Protein AF-A0A841L7K3-F1 (afdb_monomer_lite)

Secondary structure (DSSP, 8-state):
-----HHHHHHHHHHHHHHHHHHHHHHHHHHHHHHHHHHHHHHHHHHHHHHHHHHHTTT-HHHHHHHHHHHHHHHHHHHHH-HHHHHT---PPP----

Organism: NCBI:txid1070431

Foldseek 3Di:
DDDDPPPPVVVVVVVVVVVVVVVCVVVVVVVVVVVLVVLLVVLQVLLVVLQVVLVVVPPPVVVNVVSLVVNVVSLVVNCVSPVPSSVPDDHRDRDPDD

Structure (mmCIF, N/CA/C/O backbone):
data_AF-A0A841L7K3-F1
#
_entry.id   AF-A0A841L7K3-F1
#
loop_
_atom_site.group_PDB
_atom_site.id
_atom_site.type_symbol
_atom_site.label_atom_id
_atom_site.label_alt_id
_atom_site.label_comp_id
_atom_site.label_asym_id
_atom_site.label_entity_id
_atom_site.label_seq_id
_atom_site.pdbx_PDB_ins_code
_atom_site.Cartn_x
_atom_site.Cartn_y
_atom_site.Cartn_z
_atom_site.occupancy
_atom_site.B_iso_or_equiv
_atom_site.auth_seq_id
_atom_site.auth_comp_id
_atom_site.auth_asym_id
_atom_site.auth_atom_id
_atom_site.pdbx_PDB_model_num
ATOM 1 N N . MET A 1 1 ? 62.920 -13.701 -27.866 1.00 42.59 1 MET A N 1
ATOM 2 C CA . MET A 1 1 ? 61.965 -12.577 -27.986 1.00 42.59 1 MET A CA 1
ATOM 3 C C . MET A 1 1 ? 60.582 -13.133 -27.679 1.00 42.59 1 MET A C 1
ATOM 5 O O . MET A 1 1 ? 60.045 -13.864 -28.498 1.00 42.59 1 MET A O 1
ATOM 9 N N . ALA A 1 2 ? 60.100 -12.952 -26.447 1.00 43.09 2 ALA A N 1
ATOM 10 C CA . ALA A 1 2 ? 58.856 -13.564 -25.973 1.00 43.09 2 ALA A CA 1
ATOM 11 C C . ALA A 1 2 ? 57.634 -12.801 -26.521 1.00 43.09 2 ALA A C 1
ATOM 13 O O . ALA A 1 2 ? 57.646 -11.568 -26.482 1.00 43.09 2 ALA A O 1
ATOM 14 N N . PRO A 1 3 ? 56.609 -13.494 -27.049 1.00 48.56 3 PRO A N 1
ATOM 15 C CA . PRO A 1 3 ? 55.457 -12.846 -27.651 1.00 48.56 3 PRO A CA 1
ATOM 16 C C . PRO A 1 3 ? 54.525 -12.249 -26.593 1.00 48.56 3 PRO A C 1
ATOM 18 O O . PRO A 1 3 ? 54.270 -12.818 -25.533 1.00 48.56 3 PRO A O 1
ATOM 21 N N . SER A 1 4 ? 54.008 -11.080 -26.946 1.00 52.94 4 SER A N 1
ATOM 22 C CA . SER A 1 4 ? 52.960 -10.283 -26.322 1.00 52.94 4 SER A CA 1
ATOM 23 C C . SER A 1 4 ? 51.729 -11.092 -25.873 1.00 52.94 4 SER A C 1
ATOM 25 O O . SER A 1 4 ? 50.754 -11.206 -26.608 1.00 52.94 4 SER A O 1
ATOM 27 N N . ILE A 1 5 ? 51.724 -11.603 -24.639 1.00 50.50 5 ILE A N 1
ATOM 28 C CA . ILE A 1 5 ? 50.528 -12.199 -23.999 1.00 50.50 5 ILE A CA 1
ATOM 29 C C . ILE A 1 5 ? 49.655 -11.122 -23.311 1.00 50.50 5 ILE A C 1
ATOM 31 O O . ILE A 1 5 ? 48.477 -11.336 -23.038 1.00 50.50 5 ILE A O 1
ATOM 35 N N . ALA A 1 6 ? 50.185 -9.915 -23.090 1.00 47.69 6 ALA A N 1
ATOM 36 C CA . ALA A 1 6 ? 49.532 -8.892 -22.265 1.00 47.69 6 ALA A CA 1
ATOM 37 C C . ALA A 1 6 ? 48.357 -8.136 -22.928 1.00 47.69 6 ALA A C 1
ATOM 39 O O . ALA A 1 6 ? 47.580 -7.496 -22.226 1.00 47.69 6 ALA A O 1
ATOM 40 N N . VAL A 1 7 ? 48.180 -8.201 -24.253 1.00 47.47 7 VAL A N 1
ATOM 41 C CA . VAL A 1 7 ? 47.182 -7.360 -24.957 1.00 47.47 7 VAL A CA 1
ATOM 42 C C . VAL A 1 7 ? 45.783 -7.998 -25.003 1.00 47.47 7 VAL A C 1
ATOM 44 O O . VAL A 1 7 ? 44.782 -7.289 -25.059 1.00 47.47 7 VAL A O 1
ATOM 47 N N . ILE A 1 8 ? 45.674 -9.325 -24.889 1.00 48.28 8 ILE A N 1
ATOM 48 C CA . ILE A 1 8 ? 44.383 -10.030 -25.022 1.00 48.28 8 ILE A CA 1
ATOM 49 C C . ILE A 1 8 ? 43.540 -9.935 -23.733 1.00 48.28 8 ILE A C 1
ATOM 51 O O . ILE A 1 8 ? 42.313 -9.879 -23.798 1.00 48.28 8 ILE A O 1
ATOM 55 N N . MET A 1 9 ? 44.172 -9.822 -22.558 1.00 45.28 9 MET A N 1
ATOM 56 C CA . MET A 1 9 ? 43.455 -9.749 -21.273 1.00 45.28 9 MET A CA 1
ATOM 57 C C . MET A 1 9 ? 42.747 -8.401 -21.029 1.00 45.28 9 MET A C 1
ATOM 59 O O . MET A 1 9 ? 41.678 -8.366 -20.418 1.00 45.28 9 MET A O 1
ATOM 63 N N . VAL A 1 10 ? 43.290 -7.291 -21.540 1.00 49.59 10 VAL A N 1
ATOM 64 C CA . VAL A 1 10 ? 42.723 -5.946 -21.315 1.00 49.59 10 VAL A CA 1
ATOM 65 C C . VAL A 1 10 ? 41.508 -5.685 -22.216 1.00 49.59 10 VAL A C 1
ATOM 67 O O . VAL A 1 10 ? 40.504 -5.144 -21.753 1.00 49.59 10 VAL A O 1
ATOM 70 N N . VAL A 1 11 ? 41.540 -6.147 -23.472 1.00 51.94 11 VAL A N 1
ATOM 71 C CA . VAL A 1 11 ? 40.417 -5.997 -24.419 1.00 51.94 11 VAL A CA 1
ATOM 72 C C . VAL A 1 11 ? 39.230 -6.890 -24.033 1.00 51.94 11 VAL A C 1
ATOM 74 O O . VAL A 1 11 ? 38.083 -6.445 -24.094 1.00 51.94 11 VAL A O 1
ATOM 77 N N . GLY A 1 12 ? 39.490 -8.112 -23.550 1.00 55.88 12 GLY A N 1
ATOM 78 C CA . GLY A 1 12 ? 38.444 -8.997 -23.025 1.00 55.88 12 GLY A CA 1
ATOM 79 C C . GLY A 1 12 ? 37.721 -8.403 -21.812 1.00 55.88 12 GLY A C 1
ATOM 80 O O . GLY A 1 12 ? 36.501 -8.488 -21.717 1.00 55.88 12 GLY A O 1
ATOM 81 N N . SER A 1 13 ? 38.453 -7.718 -20.930 1.00 61.84 13 SER A N 1
ATOM 82 C CA . SER A 1 13 ? 37.887 -7.089 -19.729 1.00 61.84 13 SER A CA 1
ATOM 83 C C . SER A 1 13 ? 36.970 -5.907 -20.063 1.00 61.84 13 SER A C 1
ATOM 85 O O . SER A 1 13 ? 35.892 -5.789 -19.487 1.00 61.84 13 SER A O 1
ATOM 87 N N . GLY A 1 14 ? 37.341 -5.065 -21.035 1.00 71.62 14 GLY A N 1
ATOM 88 C CA . GLY A 1 14 ? 36.501 -3.947 -21.482 1.00 71.62 14 GLY A CA 1
ATOM 89 C C . GLY A 1 14 ? 35.194 -4.399 -22.141 1.00 71.62 14 GLY A C 1
ATOM 90 O O . GLY A 1 14 ? 34.130 -3.866 -21.831 1.00 71.62 14 GLY A O 1
ATOM 91 N N . ALA A 1 15 ? 35.253 -5.428 -22.993 1.00 77.81 15 ALA A N 1
ATOM 92 C CA . ALA A 1 15 ? 34.066 -5.993 -23.637 1.00 77.81 15 ALA A CA 1
ATOM 93 C C . ALA A 1 15 ? 33.129 -6.685 -22.632 1.00 77.81 15 ALA A C 1
ATOM 95 O O . ALA A 1 15 ? 31.911 -6.537 -22.727 1.00 77.81 15 ALA A O 1
ATOM 96 N N . LEU A 1 16 ? 33.682 -7.391 -21.640 1.00 78.75 16 LEU A N 1
ATOM 97 C CA . LEU A 1 16 ? 32.901 -8.011 -20.567 1.00 78.75 16 LEU A CA 1
ATOM 98 C C . LEU A 1 16 ? 32.245 -6.969 -19.656 1.00 78.75 16 LEU A C 1
ATOM 100 O O . LEU A 1 16 ? 31.080 -7.129 -19.302 1.00 78.75 16 LEU A O 1
ATOM 104 N N . LEU A 1 17 ? 32.950 -5.886 -19.315 1.00 81.25 17 LEU A N 1
ATOM 105 C CA . LEU A 1 17 ? 32.381 -4.785 -18.533 1.00 81.25 17 LEU A CA 1
ATOM 106 C C . LEU A 1 17 ? 31.278 -4.050 -19.303 1.00 81.25 17 LEU A C 1
ATOM 108 O O . LEU A 1 17 ? 30.233 -3.765 -18.726 1.00 81.25 17 LEU A O 1
ATOM 112 N N . ALA A 1 18 ? 31.463 -3.802 -20.602 1.00 81.25 18 ALA A N 1
ATOM 113 C CA . ALA A 1 18 ? 30.435 -3.196 -21.447 1.00 81.25 18 ALA A CA 1
ATOM 114 C C . ALA A 1 18 ? 29.200 -4.103 -21.594 1.00 81.25 18 ALA A C 1
ATOM 116 O O . ALA A 1 18 ? 28.070 -3.631 -21.476 1.00 81.25 18 ALA A O 1
ATOM 117 N N . ALA A 1 19 ? 29.399 -5.412 -21.783 1.00 82.69 19 ALA A N 1
ATOM 118 C CA . ALA A 1 19 ? 28.309 -6.384 -21.831 1.00 82.69 19 ALA A CA 1
ATOM 119 C C . ALA A 1 19 ? 27.569 -6.493 -20.485 1.00 82.69 19 ALA A C 1
ATOM 121 O O . ALA A 1 19 ? 26.340 -6.557 -20.460 1.00 82.69 19 ALA A O 1
ATOM 122 N N . ALA A 1 20 ? 28.297 -6.467 -19.364 1.00 84.12 20 ALA A N 1
ATOM 123 C CA . ALA A 1 20 ? 27.708 -6.465 -18.028 1.00 84.12 20 ALA A CA 1
ATOM 124 C C . ALA A 1 20 ? 26.917 -5.176 -17.760 1.00 84.12 20 ALA A C 1
ATOM 126 O O . ALA A 1 20 ? 25.810 -5.240 -17.230 1.00 84.12 20 ALA A O 1
ATOM 127 N N . TRP A 1 21 ? 27.446 -4.020 -18.168 1.00 86.38 21 TRP A N 1
ATOM 128 C CA . TRP A 1 21 ? 26.758 -2.735 -18.062 1.00 86.38 21 TRP A CA 1
ATOM 129 C C . TRP A 1 21 ? 25.459 -2.721 -18.870 1.00 86.38 21 TRP A C 1
ATOM 131 O O . TRP A 1 21 ? 24.402 -2.395 -18.334 1.00 86.38 21 TRP A O 1
ATOM 141 N N . TRP A 1 22 ? 25.511 -3.180 -20.123 1.00 88.50 22 TRP A N 1
ATOM 142 C CA . TRP A 1 22 ? 24.326 -3.299 -20.971 1.00 88.50 22 TRP A CA 1
ATOM 143 C C . TRP A 1 22 ? 23.279 -4.245 -20.369 1.00 88.50 22 TRP A C 1
ATOM 145 O O . TRP A 1 22 ? 22.081 -3.962 -20.397 1.00 88.50 22 TRP A O 1
ATOM 155 N N . LEU A 1 23 ? 23.717 -5.352 -19.760 1.00 86.50 23 LEU A N 1
ATOM 156 C CA . LEU A 1 23 ? 22.820 -6.266 -19.056 1.00 86.50 23 LEU A CA 1
ATOM 157 C C . LEU A 1 23 ? 22.151 -5.585 -17.855 1.00 86.50 23 LEU A C 1
ATOM 159 O O . LEU A 1 23 ? 20.952 -5.767 -17.647 1.00 86.50 23 LEU A O 1
ATOM 163 N N . VAL A 1 24 ? 22.888 -4.781 -17.084 1.00 87.50 24 VAL A N 1
ATOM 164 C CA . VAL A 1 24 ? 22.318 -3.990 -15.985 1.00 87.50 24 VAL A CA 1
ATOM 165 C C . VAL A 1 24 ? 21.293 -2.994 -16.523 1.00 87.50 24 VAL A C 1
ATOM 167 O O . VAL A 1 24 ? 20.179 -2.968 -16.011 1.00 87.50 24 VAL A O 1
ATOM 170 N N . GLU A 1 25 ? 21.596 -2.244 -17.582 1.00 86.06 25 GLU A N 1
ATOM 171 C CA . GLU A 1 25 ? 20.642 -1.308 -18.196 1.00 86.06 25 GLU A CA 1
ATOM 172 C C . GLU A 1 25 ? 19.381 -2.007 -18.728 1.00 86.06 25 GLU A C 1
ATOM 174 O O . GLU A 1 25 ? 18.278 -1.479 -18.597 1.00 86.06 25 GLU A O 1
ATOM 179 N N . ALA A 1 26 ? 19.510 -3.216 -19.279 1.00 85.00 26 ALA A N 1
ATOM 180 C CA . ALA A 1 26 ? 18.379 -3.972 -19.812 1.00 85.00 26 ALA A CA 1
ATOM 181 C C . ALA A 1 26 ? 17.532 -4.655 -18.719 1.00 85.00 26 ALA A C 1
ATOM 183 O O . ALA A 1 26 ? 16.312 -4.806 -18.865 1.00 85.00 26 ALA A O 1
ATOM 184 N N . VAL A 1 27 ? 18.163 -5.108 -17.631 1.00 87.31 27 VAL A N 1
ATOM 185 C CA . VAL A 1 27 ? 17.516 -5.916 -16.584 1.00 87.31 27 VAL A CA 1
ATOM 186 C C . VAL A 1 27 ? 17.055 -5.065 -15.406 1.00 87.31 27 VAL A C 1
ATOM 188 O O . VAL A 1 27 ? 15.973 -5.322 -14.871 1.00 87.31 27 VAL A O 1
ATOM 191 N N . ALA A 1 28 ? 17.814 -4.040 -15.015 1.00 83.31 28 ALA A N 1
ATOM 192 C CA . ALA A 1 28 ? 17.495 -3.200 -13.863 1.00 83.31 28 ALA A CA 1
ATOM 193 C C . ALA A 1 28 ? 16.103 -2.555 -13.957 1.00 83.31 28 ALA A C 1
ATOM 195 O O . ALA A 1 28 ? 15.378 -2.641 -12.966 1.00 83.31 28 ALA A O 1
ATOM 196 N N . PRO A 1 29 ? 15.639 -2.020 -15.107 1.00 88.62 29 PRO A N 1
ATOM 197 C CA . PRO A 1 29 ? 14.297 -1.450 -15.203 1.00 88.62 29 PRO A CA 1
ATOM 198 C C . PRO A 1 29 ? 13.203 -2.489 -14.949 1.00 88.62 29 PRO A C 1
ATOM 200 O O . PRO A 1 29 ? 12.253 -2.230 -14.212 1.00 88.62 29 PRO A O 1
ATOM 203 N N . ARG A 1 30 ? 13.353 -3.698 -15.508 1.00 89.31 30 ARG A N 1
ATOM 204 C CA . ARG A 1 30 ? 12.394 -4.797 -15.312 1.00 89.31 30 ARG A CA 1
ATOM 205 C C . ARG A 1 30 ? 12.389 -5.279 -13.868 1.00 89.31 30 ARG A C 1
ATOM 207 O O . ARG A 1 30 ? 11.323 -5.501 -13.302 1.00 89.31 30 ARG A O 1
ATOM 214 N N . TRP A 1 31 ? 13.568 -5.413 -13.268 1.00 89.25 31 TRP A N 1
ATOM 215 C CA . TRP A 1 31 ? 13.707 -5.811 -11.873 1.00 89.25 31 TRP A CA 1
ATOM 216 C C . TRP A 1 31 ? 13.136 -4.757 -10.917 1.00 89.25 31 TRP A C 1
ATOM 218 O O . TRP A 1 31 ? 12.421 -5.108 -9.980 1.00 89.25 31 TRP A O 1
ATOM 228 N N . MET A 1 32 ? 13.373 -3.469 -11.180 1.00 90.38 32 MET A N 1
ATOM 229 C CA . MET A 1 32 ? 12.779 -2.367 -10.420 1.00 90.38 32 MET A CA 1
ATOM 230 C C . MET A 1 32 ? 11.257 -2.345 -10.566 1.00 90.38 32 MET A C 1
ATOM 232 O O . ME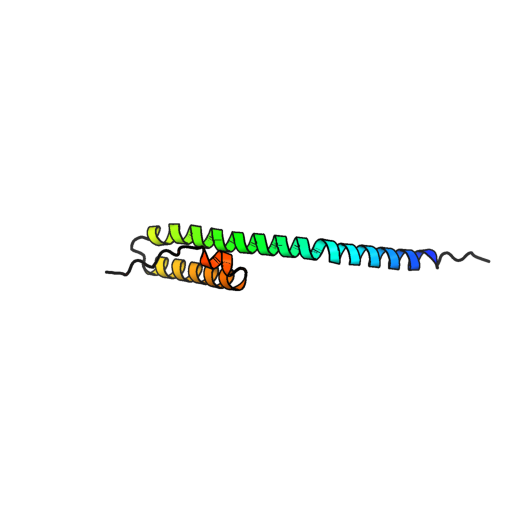T A 1 32 ? 10.561 -2.264 -9.559 1.00 90.38 32 MET A O 1
ATOM 236 N N . ALA A 1 33 ? 10.732 -2.494 -11.785 1.00 89.56 33 ALA A N 1
ATOM 237 C CA . ALA A 1 33 ? 9.291 -2.560 -12.021 1.00 89.56 33 ALA A CA 1
ATOM 238 C C . ALA A 1 33 ? 8.649 -3.751 -11.294 1.00 89.56 33 ALA A C 1
ATOM 240 O O . ALA A 1 33 ? 7.598 -3.616 -10.670 1.00 89.56 33 ALA A O 1
ATOM 241 N N . GLU A 1 34 ? 9.291 -4.917 -11.324 1.00 93.81 34 GLU A N 1
ATOM 242 C CA . GLU A 1 34 ? 8.845 -6.098 -10.588 1.00 93.81 34 GLU A CA 1
ATOM 243 C C . GLU A 1 34 ? 8.880 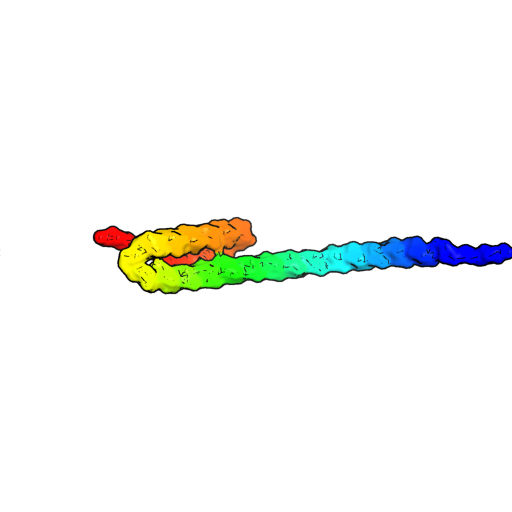-5.883 -9.073 1.00 93.81 34 GLU A C 1
ATOM 245 O O . GLU A 1 34 ? 7.921 -6.209 -8.373 1.00 93.81 34 GLU A O 1
ATOM 250 N N . ARG A 1 35 ? 9.954 -5.281 -8.558 1.00 93.31 35 ARG A N 1
ATOM 251 C CA . ARG A 1 35 ? 10.073 -4.933 -7.142 1.00 93.31 35 ARG A CA 1
ATOM 252 C C . ARG A 1 35 ? 8.964 -3.976 -6.709 1.00 93.31 35 ARG A C 1
ATOM 254 O O . ARG A 1 35 ? 8.335 -4.224 -5.682 1.00 93.31 35 ARG A O 1
ATOM 261 N N . THR A 1 36 ? 8.700 -2.930 -7.490 1.00 92.69 36 THR A N 1
ATOM 262 C CA . THR A 1 36 ? 7.616 -1.980 -7.216 1.00 92.69 36 THR A CA 1
ATOM 263 C C . THR A 1 36 ? 6.260 -2.678 -7.237 1.00 92.69 36 THR A C 1
ATOM 265 O O . THR A 1 36 ? 5.493 -2.516 -6.293 1.00 92.69 36 THR A O 1
ATOM 268 N N . ARG A 1 37 ? 5.985 -3.532 -8.235 1.00 94.06 37 ARG A N 1
ATOM 269 C CA . ARG A 1 37 ? 4.743 -4.327 -8.292 1.00 94.06 37 ARG A CA 1
ATOM 270 C C . ARG A 1 37 ? 4.556 -5.204 -7.054 1.00 94.06 37 ARG A C 1
ATOM 272 O O . ARG A 1 37 ? 3.468 -5.234 -6.486 1.00 94.06 37 ARG A O 1
ATOM 279 N N . ARG A 1 38 ? 5.618 -5.867 -6.588 1.00 95.81 38 ARG A N 1
ATOM 280 C CA . ARG A 1 38 ? 5.579 -6.680 -5.359 1.00 95.81 38 ARG A CA 1
ATOM 281 C C . ARG A 1 38 ? 5.325 -5.843 -4.111 1.00 95.81 38 ARG A C 1
ATOM 283 O O . ARG A 1 38 ? 4.564 -6.271 -3.250 1.00 95.81 38 ARG A O 1
ATOM 290 N N . GLN A 1 39 ? 5.938 -4.665 -4.008 1.00 95.62 39 GLN A N 1
ATOM 291 C CA . GLN A 1 39 ? 5.690 -3.756 -2.887 1.00 95.62 39 GLN A CA 1
ATOM 292 C C . GLN A 1 39 ? 4.247 -3.247 -2.880 1.00 95.62 39 GLN A C 1
ATOM 294 O O . GLN A 1 39 ? 3.601 -3.287 -1.837 1.00 95.62 39 GLN A O 1
ATOM 299 N N . VAL A 1 40 ? 3.720 -2.842 -4.038 1.00 96.06 40 VAL A N 1
ATOM 300 C CA . VAL A 1 40 ? 2.312 -2.447 -4.201 1.00 96.06 40 VAL A CA 1
ATOM 301 C C . VAL A 1 40 ? 1.379 -3.567 -3.737 1.00 96.06 40 VAL A C 1
ATOM 303 O O . VAL A 1 40 ? 0.524 -3.333 -2.884 1.00 96.06 40 VAL A O 1
ATOM 306 N N . ALA A 1 41 ? 1.592 -4.794 -4.226 1.00 95.75 41 AL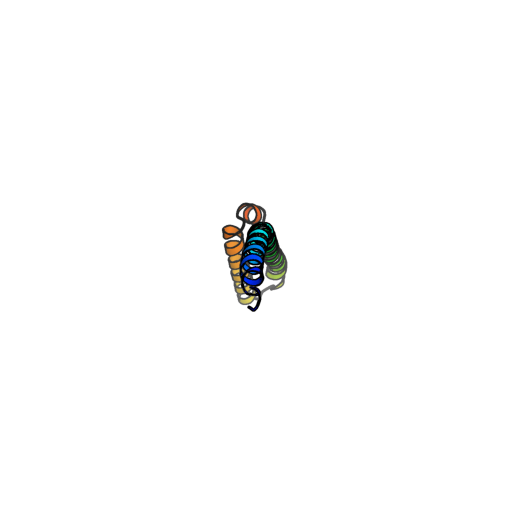A A N 1
ATOM 307 C CA . ALA A 1 41 ? 0.791 -5.953 -3.836 1.00 95.75 41 ALA A CA 1
ATOM 308 C C . ALA A 1 41 ? 0.865 -6.232 -2.325 1.00 95.75 41 ALA A C 1
ATOM 310 O O . ALA A 1 41 ? -0.154 -6.508 -1.699 1.00 95.75 41 ALA A O 1
ATOM 311 N N . LEU A 1 42 ? 2.049 -6.107 -1.717 1.00 96.94 42 LEU A N 1
ATOM 312 C CA . LEU A 1 42 ? 2.218 -6.283 -0.276 1.00 96.94 42 LEU A CA 1
ATOM 313 C C . LEU A 1 42 ? 1.399 -5.264 0.522 1.00 96.94 42 LEU A C 1
ATOM 315 O O . LEU A 1 42 ? 0.658 -5.659 1.418 1.00 96.94 42 LEU A O 1
ATOM 319 N N . HIS A 1 43 ? 1.503 -3.971 0.199 1.00 97.06 43 HIS A N 1
ATOM 320 C CA . HIS A 1 43 ? 0.741 -2.941 0.909 1.00 97.06 43 HIS A CA 1
ATOM 321 C C . HIS A 1 43 ? -0.766 -3.162 0.768 1.00 97.06 43 HIS A C 1
ATOM 323 O O . HIS A 1 43 ? -1.480 -3.105 1.768 1.00 97.06 43 HIS A O 1
ATOM 329 N N . ARG A 1 44 ? -1.234 -3.487 -0.441 1.00 95.12 44 ARG A N 1
ATOM 330 C CA . ARG A 1 44 ? -2.643 -3.782 -0.708 1.00 95.12 44 ARG A CA 1
ATOM 331 C C . ARG A 1 44 ? -3.151 -4.964 0.121 1.00 95.12 44 ARG A C 1
ATOM 333 O O . ARG A 1 44 ? -4.122 -4.814 0.856 1.00 95.12 44 ARG A O 1
ATOM 340 N N . ASN A 1 45 ? -2.446 -6.093 0.078 1.00 95.69 45 ASN A N 1
ATOM 341 C CA . ASN A 1 45 ? -2.832 -7.302 0.808 1.00 95.69 45 ASN A CA 1
ATOM 342 C C . ASN A 1 45 ? -2.881 -7.067 2.324 1.00 95.69 45 ASN A C 1
ATOM 344 O O . ASN A 1 45 ? -3.758 -7.590 3.010 1.00 95.69 45 ASN A O 1
ATOM 348 N N . VAL A 1 46 ? -1.949 -6.273 2.861 1.00 96.00 46 VAL A N 1
ATOM 349 C CA . VAL A 1 46 ? -1.942 -5.932 4.289 1.00 96.00 46 VAL A CA 1
ATOM 350 C C . VAL A 1 46 ? -3.137 -5.050 4.652 1.00 9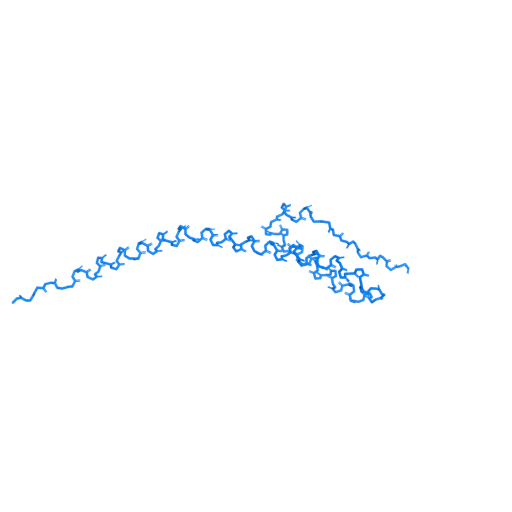6.00 46 VAL A C 1
ATOM 352 O O . VAL A 1 46 ? -3.782 -5.306 5.668 1.00 96.00 46 VAL A O 1
ATOM 355 N N . ILE A 1 47 ? -3.474 -4.056 3.826 1.00 95.12 47 ILE A N 1
ATOM 356 C CA . ILE A 1 47 ? -4.644 -3.198 4.059 1.00 95.12 47 ILE A CA 1
ATOM 357 C C . ILE A 1 47 ? -5.935 -4.026 4.043 1.00 95.12 47 ILE A C 1
ATOM 359 O O . ILE A 1 47 ? -6.751 -3.901 4.958 1.00 95.12 47 ILE A O 1
ATOM 363 N N . GLU A 1 48 ? -6.092 -4.915 3.061 1.00 93.75 48 GLU A N 1
ATOM 364 C CA . GLU A 1 48 ? -7.238 -5.827 2.962 1.00 93.75 48 GLU A CA 1
ATOM 365 C C . GLU A 1 48 ? -7.329 -6.751 4.190 1.00 93.75 48 GLU A C 1
ATOM 367 O O . GLU A 1 48 ? -8.393 -6.877 4.801 1.00 93.75 48 GLU A O 1
ATOM 372 N N . ALA A 1 49 ? -6.205 -7.324 4.633 1.00 93.44 49 ALA A N 1
ATOM 373 C CA . ALA A 1 49 ? -6.160 -8.147 5.841 1.00 93.44 49 ALA A CA 1
ATOM 374 C C . ALA A 1 49 ? -6.543 -7.356 7.105 1.00 93.44 49 ALA A C 1
ATOM 376 O O . ALA A 1 49 ? -7.278 -7.859 7.958 1.00 93.44 49 ALA A O 1
ATOM 377 N N . MET A 1 50 ? -6.088 -6.107 7.225 1.00 93.75 50 MET A N 1
ATOM 378 C CA . MET A 1 50 ? -6.416 -5.244 8.362 1.00 93.75 50 MET A CA 1
ATOM 379 C C . MET A 1 50 ? -7.880 -4.808 8.358 1.00 93.75 50 MET A C 1
ATOM 381 O O . MET A 1 50 ? -8.499 -4.797 9.419 1.00 93.75 50 MET A O 1
ATOM 385 N N . ASN A 1 51 ? -8.467 -4.533 7.192 1.00 91.75 51 ASN A N 1
ATOM 386 C CA . ASN A 1 51 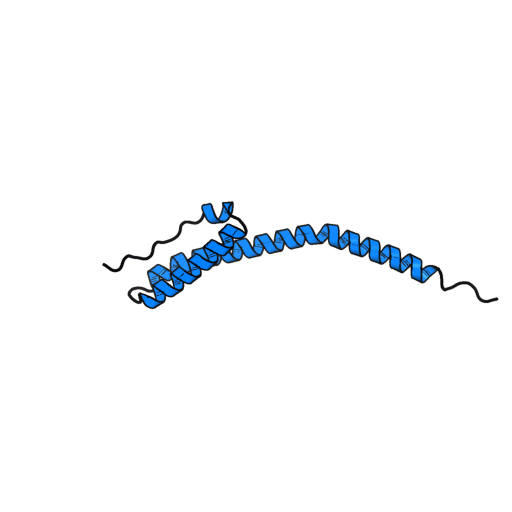? -9.901 -4.259 7.065 1.00 91.75 51 ASN A CA 1
ATOM 387 C C . ASN A 1 51 ? -10.764 -5.424 7.573 1.00 91.75 51 ASN A C 1
ATOM 389 O O . ASN A 1 51 ? -11.840 -5.198 8.120 1.00 91.75 51 ASN A O 1
ATOM 393 N N . VAL A 1 52 ? -10.278 -6.662 7.450 1.00 91.38 52 VAL A N 1
ATOM 394 C CA . VAL A 1 52 ? -10.933 -7.849 8.016 1.00 91.38 52 VAL A CA 1
ATOM 395 C C . VAL A 1 52 ? -10.637 -8.013 9.515 1.00 91.38 52 VAL A C 1
ATOM 397 O O . VAL A 1 52 ? -11.497 -8.471 10.268 1.00 91.38 52 VAL A O 1
ATOM 400 N N . ALA A 1 53 ? -9.431 -7.664 9.967 1.00 90.75 53 ALA A N 1
ATOM 401 C CA . ALA A 1 53 ? -9.007 -7.833 11.357 1.00 90.75 53 ALA A CA 1
ATOM 402 C C . ALA A 1 53 ? -9.610 -6.791 12.315 1.00 90.75 53 ALA A C 1
ATOM 404 O O . ALA A 1 53 ? -9.980 -7.146 13.432 1.00 90.75 53 ALA A O 1
ATOM 405 N N . ILE A 1 54 ? -9.739 -5.529 11.890 1.00 90.69 54 ILE A N 1
ATOM 406 C CA . ILE A 1 54 ? -10.220 -4.422 12.735 1.00 90.69 54 ILE A CA 1
ATOM 407 C C . ILE A 1 54 ? -11.616 -4.715 13.321 1.00 90.69 54 ILE A C 1
ATOM 409 O O . ILE A 1 54 ? -11.752 -4.660 14.543 1.00 90.69 54 ILE A O 1
ATOM 413 N N . PRO A 1 55 ? -12.634 -5.125 12.533 1.00 88.12 55 PRO A N 1
ATOM 414 C CA . PRO A 1 55 ? -13.946 -5.475 13.084 1.00 88.12 55 PRO A CA 1
ATOM 415 C C . PRO A 1 55 ? -13.910 -6.685 14.029 1.00 88.12 55 PRO A C 1
ATOM 417 O O . PRO A 1 55 ? -14.758 -6.814 14.908 1.00 88.12 55 PRO A O 1
ATOM 420 N N . ARG A 1 56 ? -12.928 -7.584 13.869 1.00 89.81 56 ARG A N 1
ATOM 421 C CA . ARG A 1 56 ? -12.782 -8.796 14.692 1.00 89.81 56 ARG A CA 1
ATOM 422 C C . ARG A 1 56 ? -12.147 -8.539 16.056 1.00 89.81 56 ARG A C 1
ATOM 424 O O . ARG A 1 56 ? -12.279 -9.389 16.928 1.00 89.81 56 ARG A O 1
ATOM 431 N N . ALA A 1 57 ? -11.506 -7.388 16.258 1.00 85.56 57 ALA A N 1
ATOM 432 C CA . ALA A 1 57 ? -10.987 -6.986 17.566 1.00 85.56 57 ALA A CA 1
ATOM 433 C C . ALA A 1 57 ? -12.109 -6.664 18.584 1.00 85.56 57 ALA A C 1
ATOM 435 O O . ALA A 1 57 ? -11.845 -6.512 19.774 1.00 85.56 57 ALA A O 1
ATOM 436 N N . GLY A 1 58 ? -13.376 -6.606 18.147 1.00 83.88 58 GLY A N 1
ATOM 437 C CA . GLY A 1 58 ? -14.533 -6.540 19.043 1.00 83.88 58 GLY A CA 1
ATOM 438 C C . GLY A 1 58 ? -14.547 -5.276 19.904 1.00 83.88 58 GLY A C 1
ATOM 439 O O . GLY A 1 58 ? -14.632 -4.176 19.370 1.00 83.88 58 GLY A O 1
ATOM 440 N N . ASN A 1 59 ? -14.474 -5.437 21.227 1.00 85.31 59 ASN A N 1
ATOM 441 C CA . ASN A 1 59 ? -14.531 -4.324 22.184 1.00 85.31 59 ASN A CA 1
ATOM 442 C C . ASN A 1 59 ? -13.145 -3.830 22.639 1.00 85.31 59 ASN A C 1
ATOM 444 O O . ASN A 1 59 ? -13.072 -2.915 23.458 1.00 85.31 59 ASN A O 1
ATOM 448 N N . ASP A 1 60 ? -12.052 -4.421 22.144 1.00 89.00 60 ASP A N 1
ATOM 449 C CA . ASP A 1 60 ? -10.698 -3.949 22.448 1.00 89.00 60 ASP A CA 1
ATOM 450 C C . ASP A 1 60 ? -10.371 -2.718 21.587 1.00 89.00 60 ASP A C 1
ATOM 452 O O . ASP A 1 60 ? -9.861 -2.803 20.464 1.00 89.00 60 ASP A O 1
ATOM 456 N N . THR A 1 61 ? -10.720 -1.546 22.117 1.00 87.75 61 THR A N 1
ATOM 457 C CA . THR A 1 61 ? -10.537 -0.254 21.445 1.00 87.75 61 THR A CA 1
ATOM 458 C C . THR A 1 61 ? -9.065 0.082 21.220 1.00 87.75 61 THR A C 1
ATOM 460 O O . THR A 1 61 ? -8.724 0.700 20.209 1.00 87.75 61 THR A O 1
ATOM 463 N N . GLU A 1 62 ? -8.172 -0.354 22.112 1.00 90.44 62 GLU A N 1
ATOM 464 C CA . GLU A 1 62 ? -6.736 -0.131 21.969 1.00 90.44 62 GLU A CA 1
ATOM 465 C C . GLU A 1 62 ? -6.169 -0.979 20.826 1.00 90.44 62 GLU A C 1
ATOM 467 O O . GLU A 1 62 ? -5.427 -0.475 19.973 1.00 90.44 62 GLU A O 1
ATOM 472 N N . GLN A 1 63 ? -6.563 -2.250 20.750 1.00 90.62 63 GLN A N 1
ATOM 473 C CA . GLN A 1 63 ? -6.190 -3.122 19.644 1.00 90.62 63 GLN A CA 1
ATOM 474 C C . GLN A 1 63 ? -6.739 -2.600 18.310 1.00 90.62 63 GLN A C 1
ATOM 476 O O . GLN A 1 63 ? -5.995 -2.555 17.324 1.00 90.62 63 GLN A O 1
ATOM 481 N N . GLN A 1 64 ? -7.996 -2.145 18.270 1.00 90.44 64 GLN A N 1
ATOM 482 C CA . GLN A 1 64 ? -8.578 -1.522 17.075 1.00 90.44 64 GLN A CA 1
ATOM 483 C C . GLN A 1 64 ? -7.803 -0.280 16.628 1.00 90.44 64 GLN A C 1
ATOM 485 O O . GLN A 1 64 ? -7.515 -0.136 15.435 1.00 90.44 64 GLN A O 1
ATOM 490 N N . ALA A 1 65 ? -7.426 0.595 17.564 1.00 90.56 65 ALA A N 1
ATOM 491 C CA . ALA A 1 65 ? -6.652 1.795 17.264 1.00 90.56 65 ALA A CA 1
ATOM 492 C C . ALA A 1 65 ? -5.273 1.449 16.679 1.00 90.56 65 ALA A C 1
ATOM 494 O O . ALA A 1 65 ? -4.874 2.020 15.663 1.00 90.56 65 ALA A O 1
ATOM 495 N N . ARG A 1 66 ? -4.572 0.463 17.258 1.00 92.56 66 ARG A N 1
ATOM 496 C CA . ARG A 1 66 ? -3.265 -0.005 16.759 1.00 92.56 66 ARG A CA 1
ATOM 497 C C . ARG A 1 66 ? -3.364 -0.592 15.349 1.00 92.56 66 ARG A C 1
ATOM 499 O O . ARG A 1 66 ? -2.539 -0.269 14.495 1.00 92.56 66 ARG A O 1
ATOM 506 N N . LEU A 1 67 ? -4.368 -1.432 15.091 1.00 93.06 67 LEU A N 1
ATOM 507 C CA . LEU A 1 67 ? -4.590 -2.026 13.767 1.00 93.06 67 LEU A CA 1
ATOM 508 C C . LEU A 1 67 ? -4.948 -0.964 12.721 1.00 93.06 67 LEU A C 1
ATOM 510 O O . LEU A 1 67 ? -4.425 -1.006 11.608 1.00 93.06 67 LEU A O 1
ATOM 514 N N . THR A 1 68 ? -5.780 0.011 13.090 1.00 92.62 68 THR A N 1
ATOM 515 C CA . THR A 1 68 ? -6.152 1.127 12.208 1.00 92.62 68 THR A CA 1
ATOM 516 C C . THR A 1 68 ? -4.940 1.995 11.880 1.00 92.62 68 THR A C 1
ATOM 518 O O . THR A 1 68 ? -4.665 2.230 10.708 1.00 92.62 68 THR A O 1
ATOM 521 N N . ALA A 1 69 ? -4.147 2.383 12.882 1.00 93.38 69 ALA A N 1
ATOM 522 C CA . ALA A 1 69 ? -2.931 3.165 12.663 1.00 93.38 69 ALA A CA 1
ATOM 523 C C . ALA A 1 69 ? -1.935 2.442 11.740 1.00 93.38 69 ALA A C 1
ATOM 525 O O . ALA A 1 69 ? -1.330 3.060 10.863 1.00 93.38 69 ALA A O 1
ATOM 526 N N . ASN A 1 70 ? -1.792 1.122 11.901 1.00 95.19 70 ASN A N 1
ATOM 527 C CA . ASN A 1 70 ? -0.920 0.326 11.043 1.00 95.19 70 ASN A CA 1
ATOM 528 C C . ASN A 1 70 ? -1.440 0.282 9.595 1.00 95.19 70 ASN A C 1
ATOM 530 O O . ASN A 1 70 ? -0.683 0.495 8.646 1.00 95.19 70 ASN A O 1
ATOM 534 N N . ARG A 1 71 ? -2.750 0.096 9.407 1.00 95.25 71 ARG A N 1
ATOM 535 C CA . ARG A 1 71 ? -3.376 0.137 8.080 1.00 95.25 71 ARG A CA 1
ATOM 536 C C . ARG A 1 71 ? -3.167 1.484 7.404 1.00 95.25 71 ARG A C 1
ATOM 538 O O . ARG A 1 71 ? -2.790 1.525 6.236 1.00 95.25 71 ARG A O 1
ATOM 545 N N . ASP A 1 72 ? -3.383 2.568 8.136 1.00 94.56 72 ASP A N 1
ATOM 546 C CA . ASP A 1 72 ? -3.275 3.922 7.604 1.00 94.56 72 ASP A CA 1
ATOM 547 C C . ASP A 1 72 ? -1.820 4.246 7.219 1.00 94.56 72 ASP A C 1
ATOM 549 O O . ASP A 1 72 ? -1.575 4.897 6.201 1.00 94.56 72 ASP A O 1
ATOM 553 N N . TRP A 1 73 ? -0.837 3.701 7.949 1.00 96.00 73 TRP A N 1
ATOM 554 C CA . TRP A 1 73 ? 0.570 3.747 7.544 1.00 96.00 73 TRP A CA 1
ATOM 555 C C . TRP A 1 73 ? 0.813 3.017 6.214 1.00 96.00 73 TRP A C 1
ATOM 557 O O . TRP A 1 73 ? 1.453 3.574 5.315 1.00 96.00 73 TRP A O 1
ATOM 567 N N . HIS A 1 74 ? 0.273 1.803 6.045 1.00 96.44 74 HIS A N 1
ATOM 568 C CA . HIS A 1 74 ? 0.390 1.057 4.786 1.00 96.44 74 HIS A CA 1
ATOM 569 C C . HIS A 1 74 ? -0.314 1.765 3.624 1.00 96.44 74 HIS A C 1
ATOM 571 O O . HIS A 1 74 ? 0.227 1.777 2.517 1.00 96.44 74 HIS A O 1
ATOM 577 N N . LEU A 1 75 ? -1.470 2.384 3.870 1.00 95.38 75 LEU A N 1
ATOM 578 C CA . LEU A 1 75 ? -2.194 3.174 2.879 1.00 95.38 75 LEU A CA 1
ATOM 579 C C . LEU A 1 75 ? -1.385 4.404 2.464 1.00 95.38 75 LEU A C 1
ATOM 581 O O . LEU A 1 75 ? -1.208 4.643 1.274 1.00 95.38 75 LEU A O 1
ATOM 585 N N . ALA A 1 76 ? -0.813 5.143 3.417 1.00 95.69 76 ALA A N 1
ATOM 586 C CA . ALA A 1 76 ? 0.039 6.291 3.118 1.00 95.69 76 ALA A CA 1
ATOM 587 C C . ALA A 1 76 ? 1.292 5.894 2.316 1.00 95.69 76 ALA A C 1
ATOM 589 O O . ALA A 1 76 ? 1.707 6.622 1.409 1.00 95.69 76 ALA A O 1
ATOM 590 N N . ALA A 1 77 ? 1.892 4.741 2.627 1.00 96.12 77 ALA A N 1
ATOM 591 C CA . ALA A 1 77 ? 3.008 4.194 1.863 1.00 96.12 77 ALA A CA 1
ATOM 592 C C . ALA A 1 77 ? 2.588 3.818 0.431 1.00 96.12 77 ALA A C 1
ATOM 594 O O . ALA A 1 77 ? 3.288 4.165 -0.523 1.00 96.12 77 ALA A O 1
ATOM 595 N N . LEU A 1 78 ? 1.420 3.188 0.267 1.00 95.75 78 LEU A N 1
ATOM 596 C CA . LEU A 1 78 ? 0.878 2.843 -1.045 1.00 95.75 78 LEU A CA 1
ATOM 597 C C . LEU A 1 78 ? 0.537 4.085 -1.870 1.00 95.75 78 LEU A C 1
ATOM 599 O O . LEU A 1 78 ? 0.903 4.137 -3.037 1.00 95.75 78 LEU A O 1
ATOM 603 N N . THR A 1 79 ? -0.079 5.110 -1.281 1.00 95.25 79 THR A N 1
ATOM 604 C CA . THR A 1 79 ? -0.404 6.368 -1.974 1.00 95.25 79 THR A CA 1
ATOM 605 C C . THR A 1 79 ? 0.843 7.046 -2.539 1.00 95.25 79 THR A C 1
ATOM 607 O O . THR A 1 79 ? 0.803 7.591 -3.640 1.00 95.25 79 THR A O 1
ATOM 610 N N . LYS A 1 80 ? 1.972 6.985 -1.819 1.00 94.88 80 LYS A N 1
ATOM 611 C CA . LYS A 1 80 ? 3.260 7.513 -2.301 1.00 94.88 80 LYS A CA 1
ATOM 612 C C . LYS A 1 80 ? 3.851 6.680 -3.441 1.00 94.88 80 LYS A C 1
ATOM 614 O O . LYS A 1 80 ? 4.515 7.237 -4.308 1.00 94.88 80 LYS A O 1
ATOM 619 N N . LEU A 1 81 ? 3.646 5.364 -3.417 1.00 93.25 81 LEU A N 1
ATOM 620 C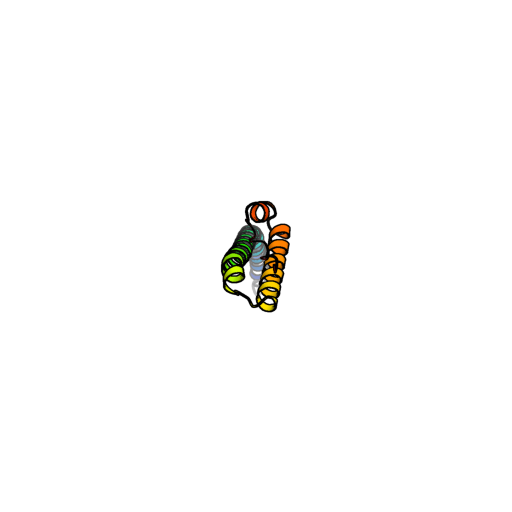 CA . LEU A 1 81 ? 4.237 4.430 -4.377 1.00 93.25 81 LEU A CA 1
ATOM 621 C C . LEU A 1 81 ? 3.402 4.277 -5.661 1.00 93.25 81 LEU A C 1
ATOM 623 O O . LEU A 1 81 ? 3.960 4.199 -6.752 1.00 93.25 81 LEU A O 1
ATOM 627 N N . ALA A 1 82 ? 2.079 4.206 -5.524 1.00 93.44 82 ALA A N 1
ATOM 628 C CA . ALA A 1 82 ? 1.105 3.940 -6.579 1.00 93.44 82 ALA A CA 1
ATOM 629 C C . ALA A 1 82 ? -0.254 4.597 -6.234 1.00 93.44 82 ALA A C 1
ATOM 631 O O . ALA A 1 82 ? -1.175 3.922 -5.766 1.00 93.44 82 ALA A O 1
ATOM 632 N N . PRO A 1 83 ? -0.418 5.913 -6.468 1.00 91.50 83 PRO A N 1
ATOM 633 C CA . PRO A 1 83 ? -1.608 6.659 -6.047 1.00 91.50 83 PRO A CA 1
ATOM 634 C C . PRO A 1 83 ? -2.909 6.158 -6.691 1.00 91.50 83 PRO A C 1
ATOM 636 O O . PRO A 1 83 ? -3.950 6.156 -6.040 1.00 91.50 83 PRO A O 1
ATOM 639 N N . ALA A 1 84 ? -2.854 5.690 -7.942 1.00 89.50 84 ALA A N 1
ATOM 640 C CA . ALA A 1 84 ? -4.015 5.125 -8.630 1.00 89.50 84 ALA A CA 1
ATOM 641 C C . ALA A 1 84 ? -4.513 3.824 -7.975 1.00 89.50 84 ALA A C 1
ATOM 643 O O . ALA A 1 84 ? -5.716 3.615 -7.865 1.00 89.50 84 ALA A O 1
ATOM 644 N N . GLU A 1 85 ? -3.597 2.979 -7.494 1.00 89.00 85 GLU A N 1
ATOM 645 C CA . GLU A 1 85 ? -3.946 1.749 -6.773 1.00 89.00 85 GLU A CA 1
ATOM 646 C C . GLU A 1 85 ? -4.548 2.071 -5.404 1.00 89.00 85 GLU A C 1
ATOM 648 O O . GLU A 1 85 ? -5.554 1.482 -5.020 1.00 89.00 85 GLU A O 1
ATOM 653 N N . ALA A 1 86 ? -3.975 3.044 -4.687 1.00 87.94 86 ALA A N 1
ATOM 654 C CA . ALA A 1 86 ? -4.491 3.478 -3.391 1.00 87.94 86 ALA A CA 1
ATOM 655 C C . ALA A 1 86 ? -5.917 4.048 -3.483 1.00 87.94 86 ALA A C 1
ATOM 657 O O . ALA A 1 86 ? -6.736 3.784 -2.606 1.00 87.94 86 ALA A O 1
ATOM 658 N N . ALA A 1 87 ? -6.233 4.788 -4.552 1.00 86.88 87 ALA A N 1
ATOM 659 C CA . ALA A 1 87 ? -7.561 5.364 -4.769 1.00 86.88 87 ALA A CA 1
ATOM 660 C C . ALA A 1 87 ? -8.668 4.308 -4.955 1.00 86.88 87 ALA A C 1
ATOM 662 O O . ALA A 1 87 ? -9.837 4.606 -4.725 1.00 86.88 87 ALA A O 1
ATOM 663 N N . GLY A 1 88 ? -8.311 3.086 -5.363 1.00 86.12 88 GLY A N 1
ATOM 664 C CA . GLY A 1 88 ? -9.248 1.974 -5.530 1.00 86.12 88 GLY A CA 1
ATOM 665 C C . GLY A 1 88 ? -9.518 1.168 -4.256 1.00 86.12 88 GLY A C 1
ATOM 666 O O . GLY A 1 88 ? -10.268 0.195 -4.316 1.00 86.12 88 GLY A O 1
ATOM 667 N N . ILE A 1 89 ? -8.898 1.515 -3.124 1.00 86.06 89 ILE A N 1
ATOM 668 C CA . ILE A 1 89 ? -9.040 0.766 -1.872 1.00 86.06 89 ILE A CA 1
ATOM 669 C C . ILE A 1 89 ? -10.148 1.370 -1.012 1.00 86.06 89 ILE A C 1
ATOM 671 O O . ILE A 1 89 ? -10.071 2.521 -0.586 1.00 86.06 89 ILE A O 1
ATOM 675 N N . GLU A 1 90 ? -11.144 0.550 -0.681 1.00 84.62 90 GLU A N 1
ATOM 676 C CA . GLU A 1 90 ? -12.127 0.877 0.348 1.00 84.62 90 GLU A CA 1
ATOM 677 C C . GLU A 1 90 ? -11.537 0.621 1.742 1.00 84.62 90 GLU A C 1
ATOM 679 O O . GLU A 1 90 ? -10.962 -0.436 2.021 1.00 84.62 90 GLU A O 1
ATOM 684 N N . VAL A 1 91 ? -11.656 1.602 2.634 1.00 82.81 91 VAL A N 1
ATOM 685 C CA . VAL A 1 91 ? -11.063 1.563 3.973 1.00 82.81 91 VAL A CA 1
ATOM 686 C C . VAL A 1 91 ? -12.176 1.495 5.008 1.00 82.81 91 VAL A C 1
ATOM 688 O O . VAL A 1 91 ? -13.023 2.383 5.067 1.00 82.81 91 VAL A O 1
ATOM 691 N N . VAL A 1 92 ? -12.162 0.460 5.851 1.00 75.62 92 VAL A N 1
ATOM 692 C CA . VAL A 1 92 ? -13.186 0.286 6.891 1.00 75.62 92 VAL A CA 1
ATOM 693 C C . VAL A 1 92 ? -13.010 1.372 7.965 1.00 75.62 92 VAL A C 1
ATOM 695 O O . VAL A 1 92 ? -11.952 1.432 8.597 1.00 75.62 92 VAL A O 1
ATOM 698 N N . PRO A 1 93 ? -13.991 2.253 8.211 1.00 68.56 93 PRO A N 1
ATOM 699 C CA . PRO A 1 93 ? -13.856 3.255 9.259 1.00 68.56 93 PRO A CA 1
ATOM 700 C C . PRO A 1 93 ? -13.798 2.588 10.638 1.00 68.56 93 PRO A C 1
ATOM 702 O O . PRO A 1 93 ? -14.379 1.524 10.856 1.00 68.56 93 PRO A O 1
ATOM 705 N N . LEU A 1 94 ? -13.106 3.228 11.583 1.00 66.88 94 LEU A N 1
ATOM 706 C CA . LEU A 1 94 ? -13.172 2.843 12.993 1.00 66.88 94 LEU A CA 1
ATOM 707 C C . LEU A 1 94 ? -14.643 2.884 13.423 1.00 66.88 94 LEU A C 1
ATOM 709 O O . LEU A 1 94 ? -15.313 3.901 13.216 1.00 66.88 94 LEU A O 1
ATOM 713 N N . ALA A 1 95 ? -15.151 1.795 14.004 1.00 60.50 95 ALA A N 1
ATOM 714 C CA . ALA A 1 95 ? -16.456 1.828 14.643 1.00 60.50 95 ALA A CA 1
ATOM 715 C C . ALA A 1 95 ? -16.382 2.896 15.740 1.00 60.50 95 ALA A C 1
ATOM 717 O O . ALA A 1 95 ? -15.577 2.785 16.665 1.00 60.50 95 ALA A O 1
ATOM 718 N N . ARG A 1 96 ? -17.150 3.983 15.595 1.00 52.31 96 ARG A N 1
ATOM 719 C CA . ARG A 1 96 ? -17.254 4.994 16.650 1.00 52.31 96 ARG A CA 1
ATOM 720 C C . ARG A 1 96 ? -17.704 4.262 17.909 1.00 52.31 96 ARG A C 1
ATOM 722 O O . ARG A 1 96 ? -18.760 3.636 17.885 1.00 52.31 96 ARG A O 1
ATOM 729 N N . ALA A 1 97 ? -16.902 4.334 18.970 1.00 47.38 97 ALA A N 1
ATOM 730 C CA . ALA A 1 97 ? -17.368 3.979 20.301 1.00 47.38 97 ALA A CA 1
ATOM 731 C C . ALA A 1 97 ? -18.640 4.801 20.565 1.00 47.38 97 ALA A C 1
ATOM 733 O O . ALA A 1 97 ? -18.593 6.034 20.501 1.00 47.38 97 ALA A O 1
ATOM 734 N N . ALA A 1 98 ? -19.767 4.103 20.701 1.00 47.62 98 ALA A N 1
ATOM 735 C CA . ALA A 1 98 ? -21.051 4.675 21.082 1.00 47.62 98 ALA A CA 1
ATOM 736 C C . ALA A 1 98 ? -21.073 4.954 22.587 1.00 47.62 98 ALA A C 1
ATOM 738 O O . ALA A 1 98 ? -20.448 4.162 23.331 1.00 47.62 98 ALA A O 1
#

Radius of gyration: 25.74 Å; chains: 1; bounding box: 83×21×50 Å

Sequence (98 aa):
MAPSIAVIMVVGSGALLAAAWWLVEAVAPRWMAERTRRQVALHRNVIEAMNVAIPRAGNDTEQQARLTANRDWHLAALTKLAPAEAAGIEVVPLARAA

pLDDT: mean 82.68, std 16.09, range [42.59, 97.06]